Protein AF-A0A2D5WM53-F1 (afdb_monomer_lite)

Sequence (180 aa):
MQYEVSKIGKDSLNLNRRLVLTVVSLYCFAFGTALLGFSIYLFLESSGFVNQAFISWTGQGLFWSLITLFVSLFILFLPVEFFNEYFIENSSFKNLLTNIVSVIFISLFFLVIFQILLRNQNIFVNEYLVIARAVSFSGFIAIPLILFLFHNFGKNILFIKKYSYSLVLIIWIVSTQIFL

Secondary structure (DSSP, 8-state):
--TTGGGTT-------HHHHHHHHHHHHHHHHHHHHHHHHHHHHHHTTSS--SS-SSHHHHHHHHHHHHHHHHHHHHHHHHHT-------SSHHHHHHHHHHHHHHHHHHHHHHHHHT--S-HHHHHHHHHHHHHHHHHHHHHHHHHHHHHHHGGG-HHHHHHHHHHHHHHHHHHHTT--

Radius of gyration: 19.75 Å; chains: 1; bounding box: 46×29×77 Å

pLDDT: mean 81.75, std 14.16, range [41.28, 95.75]

Foldseek 3Di:
DPVVVVVVPPPPPPLPVLLLLLLVLLLLLLLLVLLLVVLVVLLCCLVVVDPDDQDPHSVVSPVVSVVSNVVSVVSNVCSVPPNPRLAQPLPDPVSLVSNLVSLQVVLVVQLVVLCVPLPDPRSVSVVSNQLSNLLSVLSNPVLNVLSVVCSVPVVPPPVCRVCVSVVSSVSSNVSSVVSD

Structure (mmCIF, N/CA/C/O backbone):
data_AF-A0A2D5WM53-F1
#
_entry.id   AF-A0A2D5WM53-F1
#
loop_
_atom_site.group_PDB
_atom_site.id
_atom_site.type_symbol
_atom_site.label_atom_id
_atom_site.label_alt_id
_atom_site.label_comp_id
_atom_site.label_asym_id
_atom_site.label_entity_id
_atom_site.label_seq_id
_atom_site.pdbx_PDB_ins_code
_atom_site.Cartn_x
_atom_site.Cartn_y
_atom_site.Cartn_z
_atom_site.occupancy
_atom_site.B_iso_or_equiv
_atom_site.auth_seq_id
_atom_site.auth_comp_id
_atom_site.auth_asym_id
_atom_site.auth_atom_id
_atom_site.pdbx_PDB_model_num
ATOM 1 N N . MET A 1 1 ? 12.103 -1.545 -51.490 1.00 48.22 1 MET A N 1
ATOM 2 C CA . MET A 1 1 ? 11.566 -0.691 -50.404 1.00 48.22 1 MET A CA 1
ATOM 3 C C . MET A 1 1 ? 10.197 -1.140 -49.860 1.00 48.22 1 MET A C 1
ATOM 5 O O . MET A 1 1 ? 9.625 -0.416 -49.064 1.00 48.22 1 MET A O 1
ATOM 9 N N . GLN A 1 2 ? 9.665 -2.325 -50.208 1.00 41.28 2 GLN A N 1
ATOM 10 C CA . GLN A 1 2 ? 8.404 -2.846 -49.629 1.00 41.28 2 GLN A CA 1
ATOM 11 C C . GLN A 1 2 ? 8.602 -3.936 -48.558 1.00 41.28 2 GLN A C 1
ATOM 13 O O . GLN A 1 2 ? 7.659 -4.274 -47.854 1.00 41.28 2 GLN A O 1
ATOM 18 N N . TYR A 1 3 ? 9.824 -4.454 -48.390 1.00 45.09 3 TYR A N 1
ATOM 19 C CA . TYR A 1 3 ? 10.115 -5.548 -47.451 1.00 45.09 3 TYR A CA 1
ATOM 20 C C . TYR A 1 3 ? 10.382 -5.104 -46.002 1.00 45.09 3 TYR A C 1
ATOM 22 O O . TYR A 1 3 ? 10.356 -5.941 -45.105 1.00 45.09 3 TYR A O 1
ATOM 30 N N . GLU A 1 4 ? 10.614 -3.813 -45.741 1.00 45.50 4 GLU A N 1
ATOM 31 C CA . GLU A 1 4 ? 10.840 -3.329 -44.367 1.00 45.50 4 GLU A CA 1
ATOM 32 C C . GLU A 1 4 ? 9.549 -2.933 -43.641 1.00 45.50 4 GLU A C 1
ATOM 34 O O . GLU A 1 4 ? 9.475 -3.024 -42.417 1.00 45.50 4 GLU A O 1
ATOM 39 N N . VAL A 1 5 ? 8.486 -2.588 -44.374 1.00 51.66 5 VAL A N 1
ATOM 40 C CA . VAL A 1 5 ? 7.214 -2.152 -43.770 1.00 51.66 5 VAL A CA 1
ATOM 41 C C . VAL A 1 5 ? 6.438 -3.335 -43.168 1.00 51.66 5 VAL A C 1
ATOM 43 O O . VAL A 1 5 ? 5.708 -3.174 -42.194 1.00 51.66 5 VAL A O 1
ATOM 46 N N . SER A 1 6 ? 6.647 -4.560 -43.665 1.00 42.69 6 SER A N 1
ATOM 47 C CA . SER A 1 6 ? 5.961 -5.763 -43.170 1.00 42.69 6 SER A CA 1
ATOM 48 C C . SER A 1 6 ? 6.529 -6.325 -41.861 1.00 42.69 6 SER A C 1
ATOM 50 O O . SER A 1 6 ? 5.918 -7.213 -41.268 1.00 42.69 6 SER A O 1
ATOM 52 N N . LYS A 1 7 ? 7.679 -5.829 -41.383 1.00 41.38 7 LYS A N 1
ATOM 53 C CA . LYS A 1 7 ? 8.283 -6.271 -40.111 1.00 41.38 7 LYS A CA 1
ATOM 54 C C . LYS A 1 7 ? 7.826 -5.453 -38.898 1.00 41.38 7 LYS A C 1
ATOM 56 O O . LYS A 1 7 ? 8.117 -5.831 -37.771 1.00 41.38 7 LYS A O 1
ATOM 61 N N . ILE A 1 8 ? 7.057 -4.387 -39.125 1.00 47.09 8 ILE A N 1
ATOM 62 C CA . ILE A 1 8 ? 6.479 -3.531 -38.076 1.00 47.09 8 ILE A CA 1
ATOM 63 C C . ILE A 1 8 ? 5.211 -4.171 -37.462 1.00 47.09 8 ILE A C 1
ATOM 65 O O . ILE A 1 8 ? 4.774 -3.790 -36.382 1.00 47.09 8 ILE A O 1
ATOM 69 N N . GLY A 1 9 ? 4.637 -5.200 -38.098 1.00 44.22 9 GLY A N 1
ATOM 70 C CA . GLY A 1 9 ? 3.348 -5.789 -37.709 1.00 44.22 9 GLY A CA 1
ATOM 71 C C . GLY A 1 9 ? 3.376 -6.944 -36.700 1.00 44.22 9 GLY A C 1
ATOM 72 O O . GLY A 1 9 ? 2.341 -7.581 -36.518 1.00 44.22 9 GLY A O 1
ATOM 73 N N . LYS A 1 10 ? 4.520 -7.280 -36.084 1.00 42.50 10 LYS A N 1
ATOM 74 C CA . LYS A 1 10 ? 4.631 -8.483 -35.228 1.00 42.50 10 LYS A CA 1
ATOM 75 C C . LYS A 1 10 ? 5.522 -8.367 -33.991 1.00 42.50 10 LYS A C 1
ATOM 77 O O . LYS A 1 10 ? 5.817 -9.389 -33.380 1.00 42.50 10 LYS A O 1
ATOM 82 N N . ASP A 1 11 ? 5.844 -7.159 -33.539 1.00 41.69 11 ASP A N 1
ATOM 83 C CA . ASP A 1 11 ? 6.144 -6.983 -32.117 1.00 41.69 11 ASP A CA 1
ATOM 84 C C . ASP A 1 11 ? 4.806 -6.961 -31.380 1.00 41.69 11 ASP A C 1
ATOM 86 O O . ASP A 1 11 ? 4.256 -5.911 -31.047 1.00 41.69 11 ASP A O 1
ATOM 90 N N . SER A 1 12 ? 4.244 -8.157 -31.180 1.00 44.09 12 SER A N 1
ATOM 91 C CA . SER A 1 12 ? 3.171 -8.373 -30.216 1.00 44.09 12 SER A CA 1
ATOM 92 C C . SER A 1 12 ? 3.529 -7.595 -28.956 1.00 44.09 12 SER A C 1
ATOM 94 O O . SER A 1 12 ? 4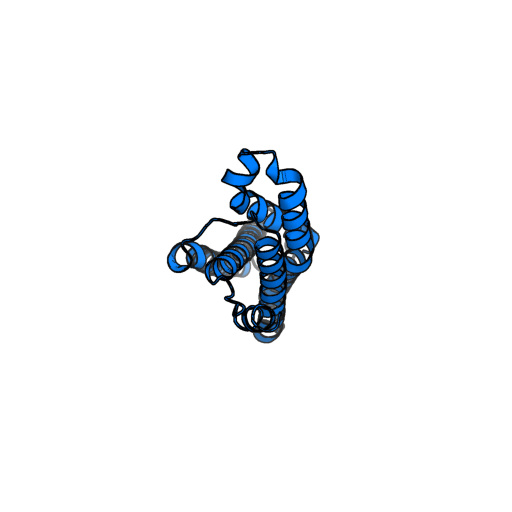.657 -7.731 -28.470 1.00 44.09 12 SER A O 1
ATOM 96 N N . LEU A 1 13 ? 2.604 -6.775 -28.453 1.00 44.44 13 LEU A N 1
ATOM 97 C CA . LEU A 1 13 ? 2.660 -6.173 -27.124 1.00 44.44 13 LEU A CA 1
ATOM 98 C C . LEU A 1 13 ? 2.770 -7.306 -26.098 1.00 44.44 13 LEU A C 1
ATOM 100 O O . LEU A 1 13 ? 1.788 -7.728 -25.497 1.00 44.44 13 LEU A O 1
ATOM 104 N N . ASN A 1 14 ? 3.971 -7.854 -25.953 1.00 48.28 14 ASN A N 1
ATOM 105 C CA . ASN A 1 14 ? 4.276 -8.893 -25.003 1.00 48.28 14 ASN A CA 1
ATOM 106 C C . ASN A 1 14 ? 4.414 -8.141 -23.687 1.00 48.28 14 ASN A C 1
ATOM 108 O O . ASN A 1 14 ? 5.494 -7.662 -23.334 1.00 48.28 14 ASN A O 1
ATOM 112 N N . LEU A 1 15 ? 3.261 -7.892 -23.058 1.00 57.97 15 LEU A N 1
ATOM 113 C CA . LEU A 1 15 ? 3.166 -7.368 -21.707 1.00 57.97 15 LEU A CA 1
ATOM 114 C C . LEU A 1 15 ? 4.132 -8.197 -20.874 1.00 57.97 15 LEU A C 1
ATOM 116 O O . LEU A 1 15 ? 3.968 -9.412 -20.749 1.00 57.97 15 LEU A O 1
ATOM 120 N N . ASN A 1 16 ? 5.193 -7.553 -20.390 1.00 69.94 16 ASN A N 1
ATOM 121 C CA . ASN A 1 16 ? 6.203 -8.255 -19.626 1.00 69.94 16 ASN A CA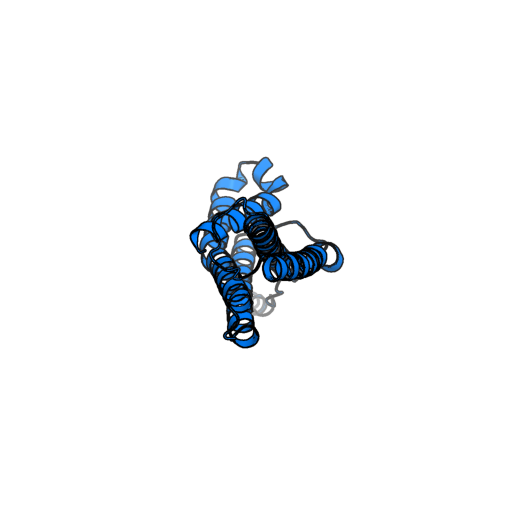 1
ATOM 122 C C . ASN A 1 16 ? 5.548 -8.667 -18.307 1.00 69.94 16 ASN A C 1
ATOM 124 O O . ASN A 1 16 ? 5.424 -7.858 -17.389 1.00 69.94 16 ASN A O 1
ATOM 128 N N . ARG A 1 17 ? 5.069 -9.915 -18.249 1.00 73.88 17 ARG A N 1
ATOM 129 C CA . ARG A 1 17 ? 4.331 -10.478 -17.113 1.00 73.88 17 ARG A CA 1
ATOM 130 C C . ARG A 1 17 ? 5.081 -10.255 -15.801 1.00 73.88 17 ARG A C 1
ATOM 132 O O . ARG A 1 17 ? 4.444 -9.988 -14.791 1.00 73.88 17 ARG A O 1
ATOM 139 N N . ARG A 1 18 ? 6.414 -10.281 -15.855 1.00 78.62 18 ARG A N 1
ATOM 140 C CA . ARG A 1 18 ? 7.312 -9.943 -14.747 1.00 78.62 18 ARG A CA 1
ATOM 141 C C . ARG A 1 18 ? 7.029 -8.562 -14.169 1.00 78.62 18 ARG A C 1
ATOM 143 O O . ARG A 1 18 ? 6.681 -8.445 -13.005 1.00 78.62 18 ARG A O 1
ATOM 150 N N . LEU A 1 19 ? 7.049 -7.533 -15.018 1.00 77.38 19 LEU A N 1
ATOM 151 C CA . LEU A 1 19 ? 6.795 -6.145 -14.618 1.00 77.38 19 LEU A CA 1
ATOM 152 C C . LEU A 1 19 ? 5.412 -5.971 -13.984 1.00 77.38 19 LEU A C 1
ATOM 154 O O . LEU A 1 19 ? 5.279 -5.305 -12.961 1.00 77.38 19 LEU A O 1
ATOM 158 N N . VAL A 1 20 ? 4.387 -6.607 -14.556 1.00 81.62 20 VAL A N 1
ATOM 159 C CA . VAL A 1 20 ? 3.027 -6.569 -14.001 1.00 81.62 20 VAL A CA 1
ATOM 160 C C . VAL A 1 20 ? 2.992 -7.215 -12.613 1.00 81.62 20 VAL A C 1
ATOM 162 O O . VAL A 1 20 ? 2.445 -6.624 -11.686 1.00 81.62 20 VAL A O 1
ATOM 165 N N . LEU A 1 21 ? 3.612 -8.386 -12.438 1.00 82.75 21 LEU A N 1
ATOM 166 C CA . LEU A 1 21 ? 3.678 -9.074 -11.144 1.00 82.75 21 LEU A CA 1
ATOM 167 C C . LEU A 1 21 ? 4.476 -8.276 -10.104 1.00 82.75 21 LEU A C 1
ATOM 169 O O . LEU A 1 21 ? 4.065 -8.213 -8.948 1.00 82.75 21 LEU A O 1
ATOM 173 N N . THR A 1 22 ? 5.556 -7.602 -10.505 1.00 84.56 22 THR A N 1
ATOM 174 C CA . THR A 1 22 ? 6.317 -6.695 -9.632 1.00 84.56 22 THR A CA 1
ATOM 175 C C . THR A 1 22 ? 5.476 -5.499 -9.176 1.00 84.56 22 THR A C 1
ATOM 177 O O . THR A 1 22 ? 5.591 -5.046 -8.041 1.00 84.56 22 THR A O 1
ATOM 180 N N . VAL A 1 23 ? 4.601 -4.973 -10.032 1.00 86.94 23 VAL A N 1
ATOM 181 C CA . VAL A 1 23 ? 3.692 -3.887 -9.646 1.00 86.94 23 VAL A CA 1
ATOM 182 C C . VAL A 1 23 ? 2.588 -4.386 -8.714 1.00 86.94 23 VAL A C 1
ATOM 184 O O . VAL A 1 23 ? 2.277 -3.720 -7.727 1.00 86.94 23 VAL A O 1
ATOM 187 N N . VAL A 1 24 ? 2.023 -5.566 -8.983 1.00 88.31 24 VAL A N 1
ATOM 188 C CA . VAL A 1 24 ? 1.044 -6.198 -8.085 1.00 88.31 24 VAL A CA 1
ATOM 189 C C . VAL A 1 24 ? 1.667 -6.460 -6.713 1.00 88.31 24 VAL A C 1
ATOM 191 O O . VAL A 1 24 ? 1.037 -6.172 -5.698 1.00 88.31 24 VAL A O 1
ATOM 194 N N . SER A 1 25 ? 2.916 -6.932 -6.660 1.00 88.69 25 SER A N 1
ATOM 195 C CA . SER A 1 25 ? 3.615 -7.166 -5.395 1.00 88.69 25 SER A CA 1
ATOM 196 C C . SER A 1 25 ? 3.804 -5.875 -4.597 1.00 88.69 25 SER A C 1
ATOM 198 O O . SER A 1 25 ? 3.484 -5.850 -3.409 1.00 88.69 25 SER A O 1
ATOM 200 N N . LEU A 1 26 ? 4.228 -4.785 -5.249 1.00 89.88 26 LEU A N 1
ATOM 201 C CA . LEU A 1 26 ? 4.338 -3.463 -4.619 1.00 89.88 26 LEU A CA 1
ATOM 202 C C . LEU A 1 26 ? 3.000 -2.982 -4.052 1.00 89.88 26 LEU A C 1
ATOM 204 O O . LEU A 1 26 ? 2.956 -2.516 -2.915 1.00 89.88 26 LEU A O 1
ATOM 208 N N . TYR A 1 27 ? 1.917 -3.129 -4.819 1.00 91.81 27 TYR A N 1
ATOM 209 C CA . TYR A 1 27 ? 0.581 -2.746 -4.372 1.00 91.81 27 TYR A CA 1
ATOM 210 C C . TYR A 1 27 ? 0.161 -3.540 -3.128 1.00 91.81 27 TYR A C 1
ATOM 212 O O . TYR A 1 27 ? -0.268 -2.958 -2.133 1.00 91.81 27 TYR A O 1
ATOM 220 N N . CYS A 1 28 ? 0.324 -4.867 -3.150 1.00 91.69 28 CYS A N 1
ATOM 221 C CA . CYS A 1 28 ? -0.003 -5.730 -2.017 1.00 91.69 28 CYS A CA 1
ATOM 222 C C . CYS A 1 28 ? 0.828 -5.392 -0.772 1.00 91.69 28 CYS A C 1
ATOM 224 O O . CYS A 1 28 ? 0.276 -5.368 0.326 1.00 91.69 28 CYS A O 1
ATOM 226 N N . PHE A 1 29 ? 2.118 -5.073 -0.922 1.00 92.31 29 PHE A N 1
ATOM 227 C CA . PHE A 1 29 ? 2.933 -4.623 0.206 1.00 92.31 29 PHE A CA 1
ATOM 228 C C . PHE A 1 29 ? 2.470 -3.277 0.761 1.00 92.31 29 PHE A C 1
ATOM 230 O O . PHE A 1 29 ? 2.318 -3.143 1.974 1.00 92.31 29 PHE A O 1
ATOM 237 N N . ALA A 1 30 ? 2.214 -2.287 -0.095 1.00 92.94 30 ALA A N 1
ATOM 238 C CA . ALA A 1 30 ? 1.741 -0.975 0.344 1.00 92.94 30 ALA A CA 1
ATOM 239 C C . ALA A 1 30 ? 0.383 -1.079 1.0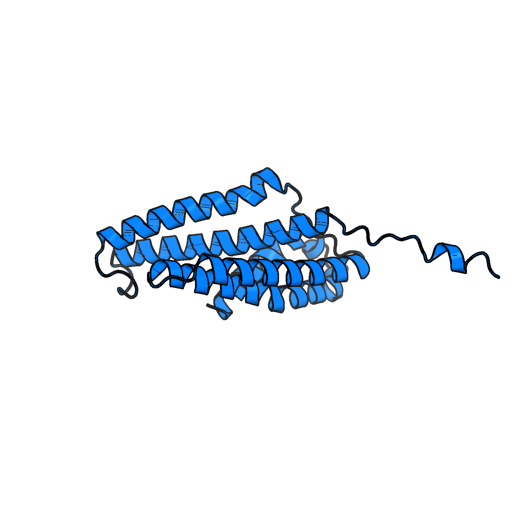59 1.00 92.94 30 ALA A C 1
ATOM 241 O O . ALA A 1 30 ? 0.194 -0.520 2.137 1.00 92.94 30 ALA A O 1
ATOM 242 N N . PHE A 1 31 ? -0.545 -1.863 0.509 1.00 94.19 31 PHE A N 1
ATOM 243 C CA . PHE A 1 31 ? -1.851 -2.092 1.121 1.00 94.19 31 PHE A CA 1
ATOM 244 C C . PHE A 1 31 ? -1.748 -2.876 2.437 1.00 94.19 31 PHE A C 1
ATOM 246 O O . PHE A 1 31 ? -2.322 -2.478 3.450 1.00 94.19 31 PHE A O 1
ATOM 253 N N . GLY A 1 32 ? -0.977 -3.966 2.447 1.00 93.31 32 GLY A N 1
ATOM 254 C CA . GLY A 1 32 ? -0.786 -4.811 3.623 1.00 93.31 32 GLY A CA 1
ATOM 255 C C . GLY A 1 32 ? -0.122 -4.067 4.780 1.00 93.31 32 GLY A C 1
ATOM 256 O O . GLY A 1 32 ? -0.569 -4.194 5.918 1.00 93.31 32 GLY A O 1
ATOM 257 N N . THR A 1 33 ? 0.889 -3.238 4.499 1.00 93.88 33 THR A N 1
ATOM 258 C CA . THR A 1 33 ? 1.561 -2.406 5.513 1.00 93.88 33 THR A CA 1
ATOM 259 C C . THR A 1 33 ? 0.655 -1.301 6.053 1.00 93.88 33 THR A C 1
ATOM 261 O O . THR A 1 33 ? 0.660 -1.061 7.259 1.00 93.88 33 THR A O 1
ATOM 264 N N . ALA A 1 34 ? -0.175 -0.673 5.213 1.00 94.44 34 ALA A N 1
ATOM 265 C CA . ALA A 1 34 ? -1.151 0.316 5.669 1.00 94.44 34 ALA A CA 1
ATOM 266 C C . ALA A 1 34 ? -2.208 -0.303 6.605 1.00 94.44 34 ALA A C 1
ATOM 268 O O . ALA A 1 34 ? -2.506 0.258 7.660 1.00 94.44 34 ALA A O 1
ATOM 269 N N . LEU A 1 35 ? -2.713 -1.499 6.277 1.00 94.38 35 LEU A N 1
ATOM 270 C CA . LEU A 1 35 ? -3.616 -2.246 7.160 1.00 94.38 35 LEU A CA 1
ATOM 271 C C . LEU A 1 35 ? -2.941 -2.661 8.473 1.00 94.38 35 LEU A C 1
ATOM 273 O O . LEU A 1 35 ? -3.569 -2.603 9.529 1.00 94.38 35 LEU A O 1
ATOM 277 N N . LEU A 1 36 ? -1.662 -3.045 8.426 1.00 95.19 36 LEU A N 1
ATOM 278 C CA . LEU A 1 36 ? -0.881 -3.347 9.628 1.00 95.19 36 LEU A CA 1
ATOM 279 C C . LEU A 1 36 ? -0.784 -2.123 10.545 1.00 95.19 36 LEU A C 1
ATOM 281 O O . LEU A 1 36 ? -1.004 -2.231 11.749 1.00 95.19 36 LEU A O 1
ATOM 285 N N . GLY A 1 37 ? -0.505 -0.950 9.969 1.00 93.06 37 GLY A N 1
ATOM 286 C CA . GLY A 1 37 ? -0.486 0.318 10.698 1.00 93.06 37 GLY A CA 1
ATOM 287 C C . GLY A 1 37 ? -1.825 0.615 11.376 1.00 93.06 37 GLY A C 1
ATOM 288 O O . GLY A 1 37 ? -1.852 0.965 12.555 1.00 93.06 37 GLY A O 1
ATOM 289 N N . PHE A 1 38 ? -2.938 0.385 10.676 1.00 93.12 38 PHE A N 1
ATOM 290 C CA . PHE A 1 38 ? -4.277 0.547 11.246 1.00 93.12 38 PHE A CA 1
ATOM 291 C C . PHE A 1 38 ? -4.571 -0.454 12.376 1.00 93.12 38 PHE A C 1
ATOM 293 O O . PHE A 1 38 ? -5.149 -0.088 13.396 1.00 93.12 38 PHE A O 1
ATOM 300 N N . SER A 1 39 ? -4.117 -1.704 12.254 1.00 93.88 39 SER A N 1
ATOM 301 C CA . SER A 1 39 ? -4.225 -2.696 13.333 1.00 93.88 39 SER A CA 1
ATOM 302 C C . SER A 1 39 ? -3.507 -2.245 14.613 1.00 93.88 39 SER A C 1
ATOM 304 O O . SER A 1 39 ? -4.084 -2.335 15.702 1.00 93.88 39 SER A O 1
ATOM 306 N N . ILE A 1 40 ? -2.281 -1.722 14.485 1.00 93.31 40 ILE A N 1
ATOM 307 C CA . ILE A 1 40 ? -1.513 -1.176 15.614 1.00 93.31 40 ILE A CA 1
ATOM 308 C C . ILE A 1 40 ? -2.233 0.035 16.211 1.00 93.31 40 ILE A C 1
ATOM 310 O O . ILE A 1 40 ? -2.324 0.152 17.431 1.00 93.31 40 ILE A O 1
ATOM 314 N N . TYR A 1 41 ? -2.780 0.912 15.371 1.00 92.50 41 TYR A N 1
ATOM 315 C CA . TYR A 1 41 ? -3.551 2.062 15.831 1.00 92.50 41 TYR A CA 1
ATOM 316 C C . TYR A 1 41 ? -4.756 1.636 16.691 1.00 92.50 41 TYR A C 1
ATOM 318 O O . TYR A 1 41 ? -4.895 2.111 17.817 1.00 92.50 41 TYR A O 1
ATOM 326 N N . LEU A 1 42 ? -5.552 0.661 16.234 1.00 90.81 42 LEU A N 1
ATOM 327 C CA . LEU A 1 42 ? -6.678 0.119 17.009 1.00 90.81 42 LEU A CA 1
ATOM 328 C C . LEU A 1 42 ? -6.231 -0.535 18.326 1.00 90.81 42 LEU A C 1
ATOM 330 O O . LEU A 1 42 ? -6.929 -0.452 19.337 1.00 90.81 42 LEU A O 1
ATOM 334 N N . PHE A 1 43 ? -5.061 -1.178 18.334 1.00 91.75 43 PHE A N 1
ATOM 335 C CA . PHE A 1 43 ? -4.491 -1.752 19.552 1.00 91.75 43 PHE A CA 1
ATOM 336 C C . PHE A 1 43 ? -4.126 -0.670 20.580 1.00 91.75 43 PHE A C 1
ATOM 338 O O . PHE A 1 43 ? -4.413 -0.815 21.772 1.00 91.75 43 PHE A O 1
ATOM 345 N N . LEU A 1 44 ? -3.516 0.428 20.124 1.00 90.94 44 LEU A N 1
ATOM 346 C CA . LEU A 1 44 ? -3.150 1.568 20.969 1.00 90.94 44 LEU A CA 1
ATOM 347 C C . LEU A 1 44 ? -4.380 2.297 21.516 1.00 90.94 44 LEU A C 1
ATOM 349 O O . LEU A 1 44 ? -4.418 2.624 22.704 1.00 90.94 44 LEU A O 1
ATOM 353 N N . GLU A 1 45 ? -5.393 2.501 20.676 1.00 89.31 45 GLU A N 1
ATOM 354 C CA . GLU A 1 45 ? -6.678 3.086 21.067 1.00 89.31 45 GLU A CA 1
ATOM 355 C C . GLU A 1 45 ? -7.380 2.203 22.113 1.00 89.31 45 GLU A C 1
ATOM 357 O O . GLU A 1 45 ? -7.835 2.688 23.148 1.00 89.31 45 GLU A O 1
ATOM 362 N N . SER A 1 46 ? -7.368 0.879 21.926 1.00 88.62 46 SER A N 1
ATOM 363 C CA . SER A 1 46 ? -7.947 -0.048 22.899 1.00 88.62 46 SER A CA 1
ATOM 364 C C . SER A 1 46 ? -7.174 -0.136 24.220 1.00 88.62 46 SER A C 1
ATOM 366 O O . SER A 1 46 ? -7.761 -0.492 25.243 1.00 88.62 46 SER A O 1
ATOM 368 N N . SER A 1 47 ? -5.870 0.133 24.199 1.00 88.94 47 SER A N 1
ATOM 369 C CA . SER A 1 47 ? -5.016 0.136 25.394 1.00 88.94 47 SER A CA 1
ATOM 370 C C . SER A 1 47 ? -5.113 1.450 26.180 1.00 88.94 47 SER A C 1
ATOM 372 O O . SER A 1 47 ? -4.563 1.553 27.273 1.00 88.94 47 SER A O 1
ATOM 374 N N . GLY A 1 48 ? -5.807 2.456 25.634 1.00 85.56 48 GLY A N 1
ATOM 375 C CA . GLY A 1 48 ? -5.974 3.772 26.249 1.00 85.56 48 GLY A CA 1
ATOM 376 C C . GLY A 1 48 ? -4.780 4.712 26.067 1.00 85.56 48 GLY A C 1
ATOM 377 O O . GLY A 1 48 ? -4.710 5.730 26.749 1.00 85.56 48 GLY A O 1
ATOM 378 N N . PHE A 1 49 ? -3.846 4.401 25.158 1.00 85.94 49 PHE A N 1
ATOM 379 C CA . PHE A 1 49 ? -2.729 5.300 24.832 1.00 85.94 49 PHE A CA 1
ATOM 380 C C . PHE A 1 49 ? -3.143 6.438 23.888 1.00 85.94 49 PHE A C 1
ATOM 382 O O . PHE A 1 49 ? -2.470 7.465 23.836 1.00 85.94 49 PHE A O 1
ATOM 389 N N . VAL A 1 50 ? -4.230 6.255 23.133 1.00 86.19 50 VAL A N 1
ATOM 390 C CA . VAL A 1 50 ? -4.767 7.214 22.155 1.00 86.19 50 VAL A CA 1
ATOM 391 C C . VAL A 1 50 ? -6.252 7.451 22.444 1.00 86.19 50 VAL A C 1
ATOM 393 O O . VAL A 1 50 ? -6.932 6.570 22.969 1.00 86.19 50 VAL A O 1
ATOM 396 N N . ASN A 1 51 ? -6.755 8.643 22.110 1.00 81.00 51 ASN A N 1
ATOM 397 C CA . ASN A 1 51 ? -8.172 8.979 22.252 1.00 81.00 51 ASN A CA 1
ATOM 398 C C . ASN A 1 51 ? -9.056 8.069 21.393 1.00 81.00 51 ASN A C 1
ATOM 400 O O . ASN A 1 51 ? -8.733 7.790 20.240 1.00 81.00 51 ASN A O 1
ATOM 404 N N . GLN A 1 52 ? -10.198 7.673 21.954 1.00 74.81 52 GLN A N 1
ATOM 405 C CA . GLN A 1 52 ? -11.182 6.828 21.284 1.00 74.81 52 GLN A CA 1
ATOM 406 C C . GLN A 1 52 ? -11.892 7.616 20.177 1.00 74.81 52 GLN A C 1
ATOM 408 O O . GLN A 1 52 ? -12.626 8.563 20.458 1.00 74.81 52 GLN A O 1
ATOM 413 N N . ALA A 1 53 ? -11.654 7.232 18.926 1.00 77.88 53 ALA A N 1
ATOM 414 C CA . ALA A 1 53 ? -12.265 7.813 17.733 1.00 77.88 53 ALA A CA 1
ATOM 415 C C . ALA A 1 53 ? -13.154 6.800 16.995 1.00 77.88 53 ALA A C 1
ATOM 417 O O . ALA A 1 53 ? -14.191 7.178 16.452 1.00 77.88 53 ALA A O 1
ATOM 418 N N . PHE A 1 54 ? -12.784 5.516 17.007 1.00 74.88 54 PHE A N 1
ATOM 419 C CA . PHE A 1 54 ? -13.490 4.446 16.294 1.00 74.88 54 PHE A CA 1
ATOM 420 C C . PHE A 1 54 ? -14.094 3.406 17.237 1.00 74.88 54 PHE A C 1
ATOM 422 O O . PHE A 1 54 ? -15.057 2.723 16.881 1.00 74.88 54 PHE A O 1
ATOM 429 N N . ILE A 1 55 ? -13.527 3.258 18.434 1.00 79.12 55 ILE A N 1
ATOM 430 C CA . ILE A 1 55 ? -13.894 2.209 19.379 1.00 79.12 55 ILE A CA 1
ATOM 431 C C . ILE A 1 55 ? -14.911 2.736 20.398 1.00 79.12 55 ILE A C 1
ATOM 433 O O . ILE A 1 55 ? -14.635 3.683 21.125 1.00 79.12 55 ILE A O 1
ATOM 437 N N . SER A 1 56 ? -16.060 2.062 20.526 1.00 79.50 56 SER A N 1
ATOM 438 C CA . SER A 1 56 ? -17.016 2.311 21.621 1.00 79.50 56 SER A CA 1
ATOM 439 C C . SER A 1 56 ? -16.726 1.506 22.892 1.00 79.50 56 SER A C 1
ATOM 441 O O . SER A 1 56 ? -17.139 1.892 23.982 1.00 79.50 56 SER A O 1
ATOM 443 N N . TRP A 1 57 ? -16.025 0.374 22.772 1.00 83.56 57 TRP A N 1
ATOM 444 C CA . TRP A 1 57 ? -15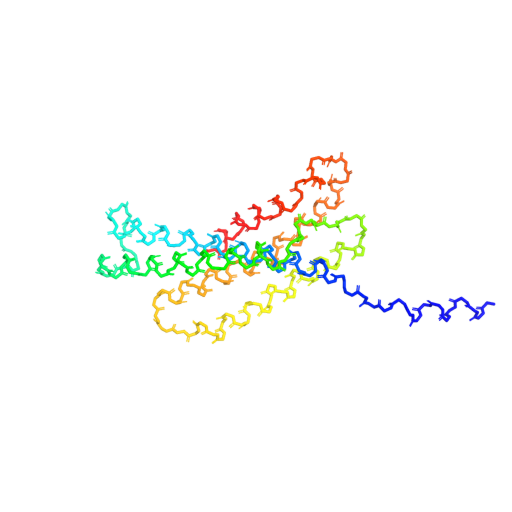.637 -0.472 23.902 1.00 83.56 57 TRP A CA 1
ATOM 445 C C . TRP A 1 57 ? -14.300 -1.171 23.647 1.00 83.56 57 TRP A C 1
ATOM 447 O O . TRP A 1 57 ? -14.068 -1.701 22.563 1.00 83.56 57 TRP A O 1
ATOM 457 N N . THR A 1 58 ? -13.436 -1.244 24.658 1.00 86.75 58 THR A N 1
ATOM 458 C CA . THR A 1 58 ? -12.077 -1.807 24.548 1.00 86.75 58 THR A CA 1
ATOM 459 C C . THR A 1 58 ? -12.050 -3.224 23.961 1.00 86.75 58 THR A C 1
ATOM 461 O O . THR A 1 58 ? -11.245 -3.516 23.082 1.00 86.75 58 THR A O 1
ATOM 464 N N . GLY A 1 59 ? -12.985 -4.099 24.345 1.00 86.50 59 GLY A N 1
ATOM 465 C CA . GLY A 1 59 ? -13.057 -5.460 23.796 1.00 86.50 59 GLY A CA 1
ATOM 466 C C . GLY A 1 59 ? -13.284 -5.500 22.278 1.00 86.50 59 GLY A C 1
ATOM 467 O O . GLY A 1 59 ? -12.676 -6.308 21.577 1.00 86.50 59 GLY A O 1
ATOM 468 N N . GLN A 1 60 ? -14.101 -4.585 21.753 1.00 88.12 60 GLN A N 1
ATOM 469 C CA . GLN A 1 60 ? -14.333 -4.441 20.315 1.00 88.12 60 GLN A CA 1
ATOM 470 C C . GLN A 1 60 ? -13.052 -4.002 19.596 1.00 88.12 60 GLN A C 1
ATOM 472 O O . GLN A 1 60 ? -12.717 -4.557 18.551 1.00 88.12 60 GLN A O 1
ATOM 477 N N . GLY A 1 61 ? -12.317 -3.052 20.177 1.00 87.19 61 GLY A N 1
ATOM 478 C CA . GLY A 1 61 ? -11.037 -2.577 19.656 1.00 87.19 61 GLY A CA 1
ATOM 479 C C . GLY A 1 61 ? -9.987 -3.673 19.519 1.00 87.19 61 GLY A C 1
ATOM 480 O O . GLY A 1 61 ? -9.431 -3.862 18.437 1.00 87.19 61 GLY A O 1
ATOM 481 N N . LEU A 1 62 ? -9.760 -4.446 20.588 1.00 90.06 62 LEU A N 1
ATOM 482 C CA . LEU A 1 62 ? -8.821 -5.576 20.563 1.00 90.06 62 LEU A CA 1
ATOM 483 C C . LEU A 1 62 ? -9.214 -6.633 19.532 1.00 90.06 62 LEU A C 1
ATOM 485 O O . LEU A 1 62 ? -8.358 -7.135 18.803 1.00 90.06 62 LEU A O 1
ATOM 489 N N . PHE A 1 63 ? -10.504 -6.960 19.452 1.00 93.25 63 PHE A N 1
ATOM 490 C CA . PHE A 1 63 ? -10.995 -7.962 18.513 1.00 93.25 63 PHE A CA 1
ATOM 491 C C . PHE A 1 63 ? -10.745 -7.548 17.057 1.00 93.25 63 PHE A C 1
ATOM 493 O O . PHE A 1 63 ? -10.166 -8.312 16.282 1.00 93.25 63 PHE A O 1
ATOM 500 N N . TRP A 1 64 ? -11.106 -6.315 16.693 1.00 91.06 64 TRP A N 1
ATOM 501 C CA . TRP A 1 64 ? -10.879 -5.799 15.342 1.00 91.06 64 TRP A CA 1
ATOM 502 C C . TRP A 1 64 ? -9.400 -5.572 15.035 1.00 91.06 64 TRP A C 1
ATOM 504 O O . TRP A 1 64 ? -8.975 -5.816 13.904 1.00 91.06 64 TRP A O 1
ATOM 514 N N . SER A 1 65 ? -8.594 -5.185 16.026 1.00 93.44 65 SER A N 1
ATOM 515 C CA . SER A 1 65 ? -7.141 -5.090 15.874 1.00 93.44 65 SER A CA 1
ATOM 516 C C . SER A 1 65 ? -6.531 -6.440 15.484 1.00 93.44 65 SER A C 1
ATOM 518 O O . SER A 1 65 ? -5.812 -6.505 14.484 1.00 93.44 65 SER A O 1
ATOM 520 N N . LEU A 1 66 ? -6.882 -7.524 16.188 1.00 94.31 66 LEU A N 1
ATOM 521 C CA . LEU A 1 66 ? -6.395 -8.879 15.901 1.00 94.31 66 LEU A CA 1
ATOM 522 C C . LEU A 1 66 ? -6.846 -9.389 14.529 1.00 94.31 66 LEU A C 1
ATOM 524 O O . LEU A 1 66 ? -6.031 -9.930 13.782 1.00 94.31 66 LEU A O 1
ATOM 528 N N . ILE A 1 67 ? -8.116 -9.185 14.161 1.00 93.88 67 ILE A N 1
ATOM 529 C CA . ILE A 1 67 ? -8.610 -9.553 12.824 1.00 93.88 67 ILE A CA 1
ATOM 530 C C . ILE A 1 67 ? -7.808 -8.822 11.748 1.00 93.88 67 ILE A C 1
ATOM 532 O O . ILE A 1 67 ? -7.300 -9.447 10.816 1.00 93.88 67 ILE A O 1
ATOM 536 N N . THR A 1 68 ? -7.656 -7.504 11.896 1.00 93.81 68 THR A N 1
ATOM 537 C CA . THR A 1 68 ? -6.915 -6.678 10.936 1.00 93.81 68 THR A CA 1
ATOM 538 C C . THR A 1 68 ? -5.452 -7.113 10.847 1.00 93.81 68 THR A C 1
ATOM 540 O O . THR A 1 68 ? -4.899 -7.155 9.751 1.00 93.81 68 THR A O 1
ATOM 543 N N . LEU A 1 69 ? -4.839 -7.492 11.974 1.00 95.75 69 LEU A N 1
ATOM 544 C CA . LEU A 1 69 ? -3.463 -7.982 12.037 1.00 95.75 69 LEU A CA 1
ATOM 545 C C . LEU A 1 69 ? -3.285 -9.242 11.191 1.00 95.75 69 LEU A C 1
ATOM 547 O O . LEU A 1 69 ? -2.412 -9.285 10.327 1.00 95.75 69 LEU A O 1
ATOM 551 N N . PHE A 1 70 ? -4.125 -10.258 11.397 1.00 95.38 70 PHE A N 1
ATOM 552 C CA . PHE A 1 70 ? -4.004 -11.516 10.658 1.00 95.38 70 PHE A CA 1
ATOM 553 C C . PHE A 1 70 ? -4.319 -11.350 9.170 1.00 95.38 70 PHE A C 1
ATOM 555 O O . PHE A 1 70 ? -3.614 -11.911 8.332 1.00 95.38 70 PHE A O 1
ATOM 562 N N . VAL A 1 71 ? -5.322 -10.536 8.828 1.00 93.75 71 VAL A N 1
ATOM 563 C CA . VAL A 1 71 ? -5.632 -10.198 7.430 1.00 93.75 71 VAL A CA 1
ATOM 564 C C . VAL A 1 71 ? -4.457 -9.470 6.774 1.00 93.75 71 VAL A C 1
ATOM 566 O O . VAL A 1 71 ? -4.069 -9.808 5.657 1.00 93.75 71 VAL A O 1
ATOM 569 N N . SER A 1 72 ? -3.853 -8.505 7.469 1.00 94.88 72 SER A N 1
ATOM 570 C CA . SER A 1 72 ? -2.681 -7.783 6.975 1.00 94.88 72 SER A CA 1
ATOM 571 C C . SER A 1 72 ? -1.493 -8.721 6.745 1.00 94.88 72 SER A C 1
ATOM 573 O O . SER A 1 72 ? -0.904 -8.696 5.664 1.00 94.88 72 SER A O 1
ATOM 575 N N . LEU A 1 73 ? -1.175 -9.593 7.710 1.00 93.25 73 LEU A N 1
ATOM 576 C CA . LEU A 1 73 ? -0.086 -10.562 7.571 1.00 93.25 73 LEU A CA 1
ATOM 577 C C . LEU A 1 73 ? -0.311 -11.498 6.381 1.00 93.25 73 LEU A C 1
ATOM 579 O O . LEU A 1 73 ? 0.619 -11.749 5.618 1.00 93.25 73 LEU A O 1
ATOM 583 N N . PHE A 1 74 ? -1.546 -11.961 6.179 1.00 93.44 74 PHE A N 1
ATOM 584 C CA . PHE A 1 74 ? -1.898 -12.785 5.027 1.00 93.44 74 PHE A CA 1
ATOM 585 C C . PHE A 1 74 ? -1.667 -12.049 3.698 1.00 93.44 74 PHE A C 1
ATOM 587 O O . PHE A 1 74 ? -1.060 -12.598 2.779 1.00 93.44 74 PHE A O 1
ATOM 594 N N . ILE A 1 75 ? -2.088 -10.785 3.602 1.00 91.75 75 ILE A N 1
ATOM 595 C CA . ILE A 1 75 ? -1.873 -9.962 2.403 1.00 91.75 75 ILE A CA 1
ATOM 596 C C . ILE A 1 75 ? -0.380 -9.722 2.153 1.00 91.75 75 ILE A C 1
ATOM 598 O O . ILE A 1 75 ? 0.060 -9.785 1.007 1.00 91.75 75 ILE A O 1
ATOM 602 N N . LEU A 1 76 ? 0.408 -9.471 3.202 1.00 91.31 76 LEU A N 1
ATOM 603 C CA . LEU A 1 76 ? 1.859 -9.282 3.099 1.00 91.31 76 LEU A CA 1
ATOM 604 C C . LEU A 1 76 ? 2.589 -10.558 2.671 1.00 91.31 76 LEU A C 1
ATOM 606 O O . LEU A 1 76 ? 3.627 -10.478 2.018 1.00 91.31 76 LEU A O 1
ATOM 610 N N . PHE A 1 77 ? 2.044 -11.725 3.008 1.00 90.50 77 PHE A N 1
ATOM 611 C CA . PHE A 1 77 ? 2.607 -13.010 2.617 1.00 90.50 77 PHE A CA 1
ATOM 612 C C . PHE A 1 77 ? 2.393 -13.326 1.127 1.00 90.50 77 PHE A C 1
ATOM 614 O O . PHE A 1 77 ? 3.246 -13.968 0.516 1.00 90.50 77 PHE A O 1
ATOM 621 N N . LEU A 1 78 ? 1.307 -12.835 0.510 1.00 86.31 78 LEU A N 1
ATOM 622 C CA . LEU A 1 78 ? 0.990 -13.100 -0.903 1.00 86.31 78 LEU A CA 1
ATOM 623 C C . LEU A 1 78 ? 2.153 -12.742 -1.853 1.00 86.31 78 LEU A C 1
ATOM 625 O O . LEU A 1 78 ? 2.562 -13.597 -2.642 1.00 86.31 78 LEU A O 1
ATOM 629 N N . PRO A 1 79 ? 2.745 -11.535 -1.789 1.00 81.94 79 PRO A N 1
ATOM 630 C CA . PRO A 1 79 ? 3.925 -11.230 -2.583 1.00 81.94 79 PRO A CA 1
ATOM 631 C C . PRO A 1 79 ? 5.135 -12.101 -2.317 1.00 81.94 79 PRO A C 1
ATOM 633 O O . PRO A 1 79 ? 5.866 -12.410 -3.262 1.00 81.94 79 PRO A O 1
ATOM 636 N N . VAL A 1 80 ? 5.329 -12.465 -1.048 1.00 80.19 80 VAL A N 1
ATOM 637 C CA . VAL A 1 80 ? 6.507 -13.201 -0.604 1.00 80.19 80 VAL A CA 1
ATOM 638 C C . VAL A 1 80 ? 6.555 -14.584 -1.228 1.00 80.19 80 VAL A C 1
ATOM 640 O O . VAL A 1 80 ? 7.591 -14.980 -1.757 1.00 80.19 80 VAL A O 1
ATOM 643 N N . GLU A 1 81 ? 5.413 -15.261 -1.235 1.00 78.62 81 GLU A N 1
ATOM 644 C CA . GLU A 1 81 ? 5.304 -16.636 -1.703 1.00 78.62 81 GLU A CA 1
ATOM 645 C C . GLU A 1 81 ? 5.088 -16.733 -3.222 1.00 78.62 81 GLU A C 1
ATOM 647 O O . GLU A 1 81 ? 5.694 -17.568 -3.890 1.00 78.62 81 GLU A O 1
ATOM 652 N N . PHE A 1 82 ? 4.238 -15.876 -3.803 1.00 73.62 82 PHE A N 1
ATOM 653 C CA . PHE A 1 82 ? 3.741 -16.098 -5.168 1.00 73.62 82 PHE A CA 1
ATOM 654 C C . PHE A 1 82 ? 4.440 -15.279 -6.256 1.00 73.62 82 PHE A C 1
ATOM 656 O O . PHE A 1 82 ? 4.423 -15.695 -7.417 1.00 73.62 82 PHE A O 1
ATOM 663 N N . PHE A 1 83 ? 5.019 -14.114 -5.938 1.00 67.88 83 PHE A N 1
ATOM 664 C CA . PHE A 1 83 ? 5.490 -13.184 -6.974 1.00 67.88 83 PHE A CA 1
ATOM 665 C C . PHE A 1 83 ? 7.003 -13.201 -7.209 1.00 67.88 83 PHE A C 1
ATOM 667 O O . PHE A 1 83 ? 7.395 -12.881 -8.324 1.00 67.88 83 PHE A O 1
ATOM 674 N N . ASN A 1 84 ? 7.820 -13.608 -6.226 1.00 59.88 84 ASN A N 1
ATOM 675 C CA . ASN A 1 84 ? 9.264 -13.947 -6.272 1.00 59.88 84 ASN A CA 1
ATOM 676 C C . ASN A 1 84 ? 10.216 -13.083 -7.153 1.00 59.88 84 ASN A C 1
ATOM 678 O O . ASN A 1 84 ? 11.360 -13.459 -7.401 1.00 59.88 84 ASN A O 1
ATOM 682 N N . GLU A 1 85 ? 9.781 -11.911 -7.622 1.00 61.75 85 GLU A N 1
ATOM 683 C CA . GLU A 1 85 ? 10.524 -11.001 -8.496 1.00 61.75 85 GLU A CA 1
ATOM 684 C C . GLU A 1 85 ? 10.469 -9.572 -7.923 1.00 61.75 85 GLU A C 1
ATOM 686 O O . GLU A 1 85 ? 9.562 -8.782 -8.201 1.00 61.75 85 GLU A O 1
ATOM 691 N N . TYR A 1 86 ? 11.471 -9.231 -7.106 1.00 59.66 86 TYR A N 1
ATOM 692 C CA . TYR A 1 86 ? 11.604 -7.934 -6.419 1.00 59.66 86 TYR A CA 1
ATOM 693 C C . TYR A 1 86 ? 12.512 -6.954 -7.171 1.00 59.66 86 TYR A C 1
ATOM 695 O O . TYR A 1 86 ? 13.361 -6.286 -6.574 1.00 59.66 86 TYR A O 1
ATOM 703 N N . PHE A 1 87 ? 12.394 -6.887 -8.498 1.00 59.28 87 PHE A N 1
ATOM 704 C CA . PHE A 1 87 ? 13.266 -6.040 -9.306 1.00 59.28 87 PHE A CA 1
ATOM 705 C C . PHE A 1 87 ? 12.487 -5.245 -10.351 1.00 59.28 87 PHE A C 1
ATOM 707 O O . PHE A 1 87 ? 11.753 -5.804 -11.157 1.00 59.28 87 PHE A O 1
ATOM 714 N N . ILE A 1 88 ? 12.669 -3.921 -10.345 1.00 60.62 88 ILE A N 1
ATOM 715 C CA . ILE A 1 88 ? 12.063 -3.022 -11.332 1.00 60.62 88 ILE A CA 1
ATOM 716 C C . ILE A 1 88 ? 13.097 -2.721 -12.419 1.00 60.62 88 ILE A C 1
ATOM 718 O O . ILE A 1 88 ? 14.028 -1.938 -12.219 1.00 60.62 88 ILE A O 1
ATOM 722 N N . GLU A 1 89 ? 12.917 -3.300 -13.605 1.00 59.84 89 GLU A N 1
ATOM 723 C CA . GLU A 1 89 ? 13.755 -2.996 -14.768 1.00 59.84 89 GLU A CA 1
ATOM 724 C C . GLU A 1 89 ? 13.311 -1.701 -15.466 1.00 59.84 89 GLU A C 1
ATOM 726 O O . GLU A 1 89 ? 12.561 -1.728 -16.436 1.00 59.84 89 GLU A O 1
ATOM 731 N N . ASN A 1 90 ? 13.822 -0.548 -15.028 1.00 58.66 90 ASN A N 1
ATOM 732 C CA . ASN A 1 90 ? 13.585 0.757 -15.676 1.00 58.66 90 ASN A CA 1
ATOM 733 C C . ASN A 1 90 ? 14.694 1.166 -16.670 1.00 58.66 90 ASN A C 1
ATOM 735 O O . ASN A 1 90 ? 15.015 2.349 -16.807 1.00 58.66 90 ASN A O 1
ATOM 739 N N . SER A 1 91 ? 15.319 0.201 -17.352 1.00 63.72 91 SER A N 1
ATOM 740 C CA . SER A 1 91 ? 16.469 0.443 -18.242 1.00 63.72 91 SER A CA 1
ATOM 741 C C . SER A 1 91 ? 16.086 1.118 -19.567 1.00 63.72 91 SER A C 1
ATOM 743 O O . SER A 1 91 ? 16.807 1.996 -20.039 1.00 63.72 91 SER A O 1
ATOM 745 N N . SER A 1 92 ? 14.935 0.758 -20.140 1.00 73.81 92 SER A N 1
ATOM 746 C CA . SER A 1 92 ? 14.408 1.305 -21.397 1.00 73.81 92 SER A CA 1
ATOM 747 C C . SER A 1 92 ? 13.167 2.168 -21.164 1.00 73.81 92 SER A C 1
ATOM 749 O O . SER A 1 92 ? 12.368 1.885 -20.271 1.00 73.81 92 SER A O 1
ATOM 751 N N . PHE A 1 93 ? 12.961 3.182 -22.013 1.00 76.31 93 PHE A N 1
ATOM 752 C CA . PHE A 1 93 ? 11.740 3.998 -22.013 1.00 76.31 93 PHE A CA 1
ATOM 753 C C . PHE A 1 93 ? 10.476 3.140 -22.187 1.00 76.31 93 PHE A C 1
ATOM 755 O O . PHE A 1 93 ? 9.464 3.386 -21.535 1.00 76.31 93 PHE A O 1
ATOM 762 N N . LYS A 1 94 ? 10.556 2.065 -22.987 1.00 79.31 94 LYS A N 1
ATOM 763 C CA . LYS A 1 94 ? 9.458 1.099 -23.158 1.00 79.31 94 LYS A CA 1
ATOM 764 C C . LYS A 1 94 ? 9.082 0.421 -21.835 1.00 79.31 94 LYS A C 1
ATOM 766 O O . LYS A 1 94 ? 7.895 0.278 -21.541 1.00 79.31 94 LYS A O 1
ATOM 771 N N . ASN A 1 95 ? 10.071 0.035 -21.026 1.00 77.62 95 ASN A N 1
ATOM 772 C CA . ASN A 1 95 ? 9.825 -0.611 -19.734 1.00 77.62 95 ASN A CA 1
ATOM 773 C C . ASN A 1 95 ? 9.259 0.379 -18.716 1.00 77.62 95 ASN A C 1
ATOM 775 O O . ASN A 1 95 ? 8.326 0.033 -18.001 1.00 77.62 95 ASN A O 1
ATOM 779 N N . LEU A 1 96 ? 9.757 1.621 -18.704 1.00 81.94 96 LEU A N 1
ATOM 780 C CA . LEU A 1 96 ? 9.189 2.686 -17.878 1.00 81.94 96 LEU A CA 1
ATOM 781 C C . LEU A 1 96 ? 7.714 2.923 -18.213 1.00 81.94 96 LEU A C 1
ATOM 783 O O . LEU A 1 96 ? 6.878 2.917 -17.313 1.00 81.94 96 LEU A O 1
ATOM 787 N N . LEU A 1 97 ? 7.386 3.087 -19.496 1.00 83.00 97 LEU A N 1
ATOM 788 C CA . LEU A 1 97 ? 6.007 3.303 -19.925 1.00 83.00 97 LEU A CA 1
ATOM 789 C C . LEU A 1 97 ? 5.120 2.117 -19.525 1.00 83.00 97 LEU A C 1
ATOM 791 O O . LEU A 1 97 ? 4.032 2.315 -18.994 1.00 83.00 97 LEU A O 1
ATOM 795 N N . THR A 1 98 ? 5.614 0.890 -19.709 1.00 83.00 98 THR A N 1
ATOM 796 C CA . THR A 1 98 ? 4.900 -0.331 -19.305 1.00 83.00 98 THR A CA 1
ATOM 797 C C . THR A 1 98 ? 4.665 -0.369 -17.795 1.00 83.00 98 THR A C 1
ATOM 799 O O . THR A 1 98 ? 3.554 -0.678 -17.372 1.00 83.00 98 THR A O 1
ATOM 802 N N . ASN A 1 99 ? 5.660 -0.004 -16.981 1.00 84.88 99 ASN A N 1
ATOM 803 C CA . ASN A 1 99 ? 5.534 0.059 -15.524 1.00 84.88 99 ASN A CA 1
ATOM 804 C C . ASN A 1 99 ? 4.511 1.109 -15.093 1.00 84.88 99 ASN A C 1
ATOM 806 O O . ASN A 1 99 ? 3.624 0.797 -14.307 1.00 84.88 99 ASN A O 1
ATOM 810 N N . ILE A 1 100 ? 4.580 2.320 -15.648 1.00 87.12 100 ILE A N 1
ATOM 811 C CA . ILE A 1 100 ? 3.641 3.403 -15.332 1.00 87.12 100 ILE A CA 1
ATOM 812 C C . ILE A 1 100 ? 2.208 3.002 -15.687 1.00 87.12 100 ILE A C 1
ATOM 814 O O . ILE A 1 100 ? 1.315 3.098 -14.847 1.00 87.12 100 ILE A O 1
ATOM 818 N N . VAL A 1 101 ? 1.987 2.509 -16.908 1.00 88.88 101 VAL A N 1
ATOM 819 C CA . VAL A 1 101 ? 0.656 2.079 -17.355 1.00 88.88 101 VAL A CA 1
ATOM 820 C C . VAL A 1 101 ? 0.145 0.919 -16.500 1.00 88.88 101 VAL A C 1
ATOM 822 O O . VAL A 1 101 ? -1.020 0.926 -16.106 1.00 88.88 101 VAL A O 1
ATOM 825 N N . SER A 1 102 ? 1.010 -0.038 -16.149 1.00 86.75 102 SER A N 1
ATOM 826 C CA . SER A 1 102 ? 0.636 -1.167 -15.289 1.00 86.75 102 SER A CA 1
ATOM 827 C C . SER A 1 102 ? 0.250 -0.707 -13.883 1.00 86.75 102 SER A C 1
ATOM 829 O O . SER A 1 102 ? -0.778 -1.141 -13.376 1.00 86.75 102 SER A O 1
ATOM 831 N N . VAL A 1 103 ? 1.015 0.205 -13.271 1.00 90.38 103 VAL A N 1
ATOM 832 C CA . VAL A 1 103 ? 0.714 0.775 -11.944 1.00 90.38 103 VAL A CA 1
ATOM 833 C C . VAL A 1 103 ? -0.627 1.491 -11.947 1.00 90.38 103 VAL A C 1
ATOM 835 O O . VAL A 1 103 ? -1.446 1.247 -11.062 1.00 90.38 103 VAL A O 1
ATOM 838 N N . ILE A 1 104 ? -0.872 2.337 -12.948 1.00 91.38 104 ILE A N 1
ATOM 839 C CA . ILE A 1 104 ? -2.135 3.067 -13.084 1.00 91.38 104 ILE A CA 1
ATOM 840 C C . ILE A 1 104 ? -3.296 2.081 -13.220 1.00 91.38 104 ILE A C 1
ATOM 842 O O . ILE A 1 104 ? -4.276 2.179 -12.485 1.00 91.38 104 ILE A O 1
ATOM 846 N N . PHE A 1 105 ? -3.171 1.105 -14.120 1.00 91.88 105 PHE A N 1
ATOM 847 C CA . PHE A 1 105 ? -4.227 0.133 -14.370 1.00 91.88 105 PHE A CA 1
ATOM 848 C C . PHE A 1 105 ? -4.529 -0.720 -13.134 1.00 91.88 105 PHE A C 1
ATOM 850 O O . PHE A 1 105 ? -5.688 -0.851 -12.750 1.00 91.88 105 PHE A O 1
ATOM 857 N N . ILE A 1 106 ? -3.495 -1.251 -12.475 1.00 90.94 106 ILE A N 1
ATOM 858 C CA . ILE A 1 106 ? -3.632 -2.074 -11.267 1.00 90.94 106 ILE A CA 1
ATOM 859 C C . ILE A 1 106 ? -4.255 -1.265 -10.127 1.00 90.94 106 ILE A C 1
ATOM 861 O O . ILE A 1 106 ? -5.181 -1.743 -9.476 1.00 90.94 106 ILE A O 1
ATOM 865 N N . SER A 1 107 ? -3.803 -0.027 -9.918 1.00 92.06 107 SER A N 1
ATOM 866 C CA . SER A 1 107 ? -4.334 0.835 -8.856 1.00 92.06 107 SER A CA 1
ATOM 867 C C . SER A 1 107 ? -5.809 1.173 -9.087 1.00 92.06 107 SER A C 1
ATOM 869 O O . SER A 1 107 ? -6.612 1.091 -8.163 1.00 92.06 107 SER A O 1
ATOM 871 N N . LEU A 1 108 ? -6.200 1.494 -10.326 1.00 92.81 108 LEU A N 1
ATOM 872 C CA . LEU A 1 108 ? -7.603 1.750 -10.669 1.00 92.81 108 LEU A CA 1
ATOM 873 C C . LEU A 1 108 ? -8.466 0.489 -10.549 1.00 92.81 108 LEU A C 1
ATOM 875 O O . LEU A 1 108 ? -9.587 0.554 -10.047 1.00 92.81 108 LEU A O 1
ATOM 879 N N . PHE A 1 109 ? -7.943 -0.659 -10.978 1.00 91.94 109 PHE A N 1
ATOM 880 C CA . PHE A 1 109 ? -8.632 -1.941 -10.879 1.00 91.94 109 PHE A CA 1
ATOM 881 C C . PHE A 1 109 ? -8.955 -2.292 -9.423 1.00 91.94 109 PHE A C 1
ATOM 883 O O . PHE A 1 109 ? -10.113 -2.559 -9.096 1.00 91.94 109 PHE A O 1
ATOM 890 N N . PHE A 1 110 ? -7.963 -2.221 -8.530 1.00 90.62 110 PHE A N 1
ATOM 891 C CA . PHE A 1 110 ? -8.184 -2.477 -7.108 1.00 90.62 110 PHE A CA 1
ATOM 892 C C . PHE A 1 110 ? -9.096 -1.433 -6.460 1.00 90.62 110 PHE A C 1
ATOM 894 O O . PHE A 1 110 ? -9.955 -1.805 -5.664 1.00 90.62 110 PHE A O 1
ATOM 901 N N . LEU A 1 111 ? -8.985 -0.157 -6.837 1.00 92.75 111 LEU A N 1
ATOM 902 C CA . LEU A 1 111 ? -9.869 0.899 -6.342 1.00 92.75 111 LEU A CA 1
ATOM 903 C C . LEU A 1 111 ? -11.345 0.598 -6.630 1.00 92.75 111 LEU A C 1
ATOM 905 O O . LEU A 1 111 ? -12.175 0.706 -5.728 1.00 92.75 111 LEU A O 1
ATOM 909 N N . VAL A 1 112 ? -11.677 0.195 -7.859 1.00 92.81 112 VAL A N 1
ATOM 910 C CA . VAL A 1 112 ? -13.059 -0.144 -8.234 1.00 92.81 112 VAL A CA 1
ATOM 911 C C . VAL A 1 112 ? -13.530 -1.399 -7.498 1.00 92.81 112 VAL A C 1
ATOM 913 O O . VAL A 1 112 ? -14.637 -1.412 -6.959 1.00 92.81 112 VAL A O 1
ATOM 916 N N . ILE A 1 113 ? -12.686 -2.431 -7.409 1.00 91.88 113 ILE A N 1
ATOM 917 C CA . ILE A 1 113 ? -13.026 -3.674 -6.701 1.00 91.88 113 ILE A CA 1
ATOM 918 C C . ILE A 1 113 ? -13.310 -3.413 -5.225 1.00 91.88 113 ILE A C 1
ATOM 920 O O . ILE A 1 113 ? -14.347 -3.844 -4.723 1.00 91.88 113 ILE A O 1
ATOM 924 N N . PHE A 1 114 ? -12.428 -2.694 -4.528 1.00 90.81 114 PHE A N 1
ATOM 925 C CA . PHE A 1 114 ? -12.609 -2.413 -3.106 1.00 90.81 114 PHE A CA 1
ATOM 926 C C . PHE A 1 114 ? -13.833 -1.536 -2.846 1.00 90.81 114 PHE A C 1
ATOM 928 O O . PHE A 1 114 ? -14.534 -1.768 -1.866 1.00 90.81 114 PHE A O 1
ATOM 935 N N . GLN A 1 115 ? -14.150 -0.592 -3.735 1.00 89.94 115 GLN A N 1
ATOM 936 C CA . GLN A 1 115 ? -15.372 0.204 -3.609 1.00 89.94 115 GLN A CA 1
ATOM 937 C C . GLN A 1 115 ? -16.642 -0.633 -3.722 1.00 89.94 115 GLN A C 1
ATOM 939 O O . GLN A 1 115 ? -17.602 -0.374 -3.003 1.00 89.94 115 GLN A O 1
ATOM 944 N N . ILE A 1 116 ? -16.664 -1.622 -4.614 1.00 89.06 116 ILE A N 1
ATOM 945 C CA . ILE A 1 116 ? -17.829 -2.493 -4.780 1.00 89.06 116 ILE A CA 1
ATOM 946 C C . ILE A 1 116 ? -17.931 -3.470 -3.604 1.00 89.06 116 ILE A C 1
ATOM 948 O O . ILE A 1 116 ? -19.013 -3.660 -3.055 1.00 89.06 116 ILE A O 1
ATOM 952 N N . LEU A 1 117 ? -16.808 -4.071 -3.203 1.00 86.50 117 LEU A N 1
ATOM 953 C CA . LEU A 1 117 ? -16.773 -5.156 -2.223 1.00 86.50 117 LEU A CA 1
ATOM 954 C C . LEU A 1 117 ? -16.930 -4.668 -0.774 1.00 86.50 117 LEU A C 1
ATOM 956 O O . LEU A 1 117 ? -17.568 -5.343 0.029 1.00 86.50 117 LEU A O 1
ATOM 960 N N . LEU A 1 118 ? -16.382 -3.496 -0.435 1.00 83.31 118 LEU A N 1
ATOM 961 C CA . LEU A 1 118 ? -16.367 -2.949 0.931 1.00 83.31 118 LEU A CA 1
ATOM 962 C C . LEU A 1 118 ? -17.423 -1.856 1.156 1.00 83.31 118 LEU A C 1
ATOM 964 O O . LEU A 1 118 ? -17.338 -1.097 2.120 1.00 83.31 118 LEU A O 1
ATOM 968 N N . ARG A 1 119 ? -18.442 -1.766 0.294 1.00 79.19 119 ARG A N 1
ATOM 969 C CA . ARG A 1 119 ? -19.555 -0.827 0.479 1.00 79.19 119 ARG A CA 1
ATOM 970 C C . ARG A 1 119 ? -20.455 -1.293 1.626 1.00 79.19 119 ARG A C 1
ATOM 972 O O . ARG A 1 119 ? -21.436 -1.997 1.407 1.00 79.19 119 ARG A O 1
ATOM 979 N N . ASN A 1 120 ? -20.119 -0.903 2.853 1.00 78.12 120 ASN A N 1
ATOM 980 C CA . ASN A 1 120 ? -20.874 -1.257 4.054 1.00 78.12 120 ASN A CA 1
ATOM 981 C C . ASN A 1 120 ? -20.958 -0.079 5.045 1.00 78.12 120 ASN A C 1
ATOM 983 O O . ASN A 1 120 ? -20.194 0.874 4.951 1.00 78.12 120 ASN A O 1
ATOM 987 N N . GLN A 1 121 ? -21.892 -0.155 5.995 1.00 73.75 121 GLN A N 1
ATOM 988 C CA . GLN A 1 121 ? -22.132 0.851 7.039 1.00 73.75 121 GLN A CA 1
ATOM 989 C C . GLN A 1 121 ? -21.264 0.653 8.294 1.00 73.75 121 GLN A C 1
ATOM 991 O O . GLN A 1 121 ? -21.253 1.506 9.177 1.00 73.75 121 GLN A O 1
ATOM 996 N N . ASN A 1 122 ? -20.531 -0.461 8.394 1.00 85.56 122 ASN A N 1
ATOM 997 C CA . ASN A 1 122 ? -19.635 -0.711 9.522 1.00 85.56 122 ASN A CA 1
ATOM 998 C C . ASN A 1 122 ? -18.443 0.255 9.496 1.00 85.56 122 ASN A C 1
ATOM 1000 O O . ASN A 1 122 ? -17.731 0.322 8.495 1.00 85.56 122 ASN A O 1
ATOM 1004 N N . ILE A 1 123 ? -18.178 0.915 10.628 1.00 86.94 123 ILE A N 1
ATOM 1005 C CA . ILE A 1 123 ? -17.110 1.918 10.790 1.00 86.94 123 ILE A CA 1
ATOM 1006 C C . ILE A 1 123 ? -15.747 1.351 10.353 1.00 86.94 123 ILE A C 1
ATOM 1008 O O . ILE A 1 123 ? -15.086 1.936 9.504 1.00 86.94 123 ILE A O 1
ATOM 1012 N N . PHE A 1 124 ? -15.373 0.154 10.821 1.00 87.31 124 PHE A N 1
ATOM 1013 C CA . PHE A 1 124 ? -14.096 -0.484 10.457 1.00 87.31 124 PHE A CA 1
ATOM 1014 C C . PHE A 1 124 ? -13.974 -0.804 8.963 1.00 87.31 124 PHE A C 1
ATOM 1016 O O . PHE A 1 124 ? -12.919 -0.618 8.367 1.00 87.31 124 PHE A O 1
ATOM 1023 N N . VAL A 1 125 ? -15.060 -1.272 8.340 1.00 87.38 125 VAL A N 1
ATOM 1024 C CA . VAL A 1 125 ? -15.063 -1.612 6.908 1.00 87.38 125 VAL A CA 1
ATOM 1025 C C . VAL A 1 125 ? -14.954 -0.347 6.058 1.00 87.38 125 VAL A C 1
ATOM 1027 O O . VAL A 1 125 ? -14.278 -0.353 5.030 1.00 87.38 125 VAL A O 1
ATOM 1030 N N . ASN A 1 126 ? -15.563 0.749 6.515 1.00 89.88 126 ASN A N 1
ATOM 1031 C CA . ASN A 1 126 ? -15.405 2.053 5.891 1.00 89.88 126 ASN A CA 1
ATOM 1032 C C . ASN A 1 126 ? -13.955 2.559 5.991 1.00 89.88 126 ASN A C 1
ATOM 1034 O O . ASN A 1 126 ? -13.421 3.037 4.993 1.00 89.88 126 ASN A O 1
ATOM 1038 N N . GLU A 1 127 ? -13.282 2.372 7.129 1.00 90.38 127 GLU A N 1
ATOM 1039 C CA . GLU A 1 127 ? -11.856 2.709 7.259 1.00 90.38 127 GLU A CA 1
ATOM 1040 C C . GLU A 1 127 ? -10.966 1.865 6.338 1.00 90.38 127 GLU A C 1
ATOM 1042 O O . GLU A 1 127 ? -10.084 2.399 5.665 1.00 90.38 127 GLU A O 1
ATOM 1047 N N . TYR A 1 128 ? -11.242 0.565 6.184 1.00 92.12 128 TYR A N 1
ATOM 1048 C CA . TYR A 1 128 ? -10.534 -0.252 5.190 1.00 92.12 128 TYR A CA 1
ATOM 1049 C C . TYR A 1 128 ? -10.717 0.281 3.764 1.00 92.12 128 TYR A C 1
ATOM 1051 O O . TYR A 1 128 ? -9.778 0.249 2.967 1.00 92.12 128 TYR A O 1
ATOM 1059 N N . LEU A 1 129 ? -11.905 0.800 3.438 1.00 93.00 129 LEU A N 1
ATOM 1060 C CA . LEU A 1 129 ? -12.180 1.429 2.148 1.00 93.00 129 LEU A CA 1
ATOM 1061 C C . LEU A 1 129 ? -11.418 2.755 1.995 1.00 93.00 129 LEU A C 1
ATOM 1063 O O . LEU A 1 129 ? -10.897 3.030 0.912 1.00 93.00 129 LEU A O 1
ATOM 1067 N N . VAL A 1 130 ? -11.323 3.578 3.044 1.00 92.81 130 VAL A N 1
ATOM 1068 C CA . VAL A 1 130 ? -10.510 4.809 3.049 1.00 92.81 130 VAL A CA 1
ATOM 1069 C C . VAL A 1 130 ? -9.038 4.470 2.795 1.00 92.81 130 VAL A C 1
ATOM 1071 O O . VAL A 1 130 ? -8.451 5.016 1.860 1.00 92.81 130 VAL A O 1
ATOM 1074 N N . ILE A 1 131 ? -8.484 3.486 3.510 1.00 93.62 131 ILE A N 1
ATOM 1075 C CA . ILE A 1 131 ? -7.107 3.004 3.317 1.00 93.62 131 ILE A CA 1
ATOM 1076 C C . ILE A 1 131 ? -6.894 2.483 1.890 1.00 93.62 131 ILE A C 1
ATOM 1078 O O . ILE A 1 131 ? -5.934 2.871 1.223 1.00 93.62 131 ILE A O 1
ATOM 1082 N N . ALA A 1 132 ? -7.798 1.642 1.380 1.00 93.00 132 ALA A N 1
ATOM 1083 C CA . ALA A 1 132 ? -7.703 1.102 0.024 1.00 93.00 132 ALA A CA 1
ATOM 1084 C C . ALA A 1 132 ? -7.718 2.209 -1.045 1.00 93.00 132 ALA A C 1
ATOM 1086 O O . ALA A 1 132 ? -6.951 2.154 -2.013 1.00 93.00 132 ALA A O 1
ATOM 1087 N N . ARG A 1 133 ? -8.555 3.240 -0.862 1.00 93.44 133 ARG A N 1
ATOM 1088 C CA . ARG A 1 133 ? -8.580 4.420 -1.738 1.00 93.44 133 ARG A CA 1
ATOM 1089 C C . ARG A 1 133 ? -7.269 5.194 -1.666 1.00 93.44 133 ARG A C 1
ATOM 1091 O O . ARG A 1 133 ? -6.711 5.488 -2.718 1.00 93.44 133 ARG A O 1
ATOM 1098 N N . ALA A 1 134 ? -6.758 5.477 -0.470 1.00 94.06 134 ALA A N 1
ATOM 1099 C CA . ALA A 1 134 ? -5.510 6.216 -0.284 1.00 94.06 134 ALA A CA 1
ATOM 1100 C C . ALA A 1 134 ? -4.312 5.502 -0.934 1.00 94.06 134 ALA A C 1
ATOM 1102 O O . ALA A 1 134 ? -3.537 6.116 -1.671 1.00 94.06 134 ALA A O 1
ATOM 1103 N N . VAL A 1 135 ? -4.199 4.182 -0.742 1.00 94.12 135 VAL A N 1
ATOM 1104 C CA . VAL A 1 135 ? -3.152 3.352 -1.364 1.00 94.12 135 VAL A CA 1
ATOM 1105 C C . VAL A 1 135 ? -3.255 3.385 -2.889 1.00 94.12 135 VAL A C 1
ATOM 1107 O O . VAL A 1 135 ? -2.241 3.554 -3.572 1.00 94.12 135 VAL A O 1
ATOM 1110 N N . SER A 1 136 ? -4.474 3.285 -3.426 1.00 93.56 136 SER A N 1
ATOM 1111 C CA . SER A 1 136 ? -4.727 3.313 -4.869 1.00 93.56 136 SER A CA 1
ATOM 1112 C C . SER A 1 136 ? -4.468 4.687 -5.494 1.00 93.56 136 SER A C 1
ATOM 1114 O O . SER A 1 136 ? -3.882 4.761 -6.571 1.00 93.56 136 SER A O 1
ATOM 1116 N N . PHE A 1 137 ? -4.849 5.786 -4.836 1.00 92.88 137 PHE A N 1
ATOM 1117 C CA . PHE A 1 137 ? -4.575 7.143 -5.327 1.00 92.88 137 PHE A CA 1
ATOM 1118 C C . PHE A 1 137 ? -3.084 7.482 -5.277 1.00 92.88 137 PHE A C 1
ATOM 1120 O O . PHE A 1 137 ? -2.543 8.007 -6.250 1.00 92.88 137 PHE A O 1
ATOM 1127 N N . SER A 1 138 ? -2.402 7.106 -4.194 1.00 93.00 138 SER A N 1
ATOM 1128 C CA . SER A 1 138 ? -0.941 7.189 -4.098 1.00 93.00 138 SER A CA 1
ATOM 1129 C C . SER A 1 138 ? -0.266 6.396 -5.224 1.00 93.00 138 SER A C 1
ATOM 1131 O O . SER A 1 138 ? 0.615 6.909 -5.915 1.00 93.00 138 SER A O 1
ATOM 1133 N N . GLY A 1 139 ? -0.754 5.182 -5.495 1.00 88.94 139 GLY A N 1
ATOM 1134 C CA . GLY A 1 139 ? -0.292 4.353 -6.606 1.00 88.94 139 GLY A CA 1
ATOM 1135 C C . GLY A 1 139 ? -0.508 5.003 -7.967 1.00 88.94 139 GLY A C 1
ATOM 1136 O O . GLY A 1 139 ? 0.398 5.034 -8.792 1.00 88.94 139 GLY A O 1
ATOM 1137 N N . PHE A 1 140 ? -1.684 5.584 -8.191 1.00 90.00 140 PHE A N 1
ATOM 1138 C CA . PHE A 1 140 ? -2.035 6.253 -9.439 1.00 90.00 140 PHE A CA 1
ATOM 1139 C C . PHE A 1 140 ? -1.197 7.515 -9.712 1.00 90.00 140 PHE A C 1
ATOM 1141 O O . PHE A 1 140 ? -0.841 7.761 -10.862 1.00 90.00 140 PHE A O 1
ATOM 1148 N N . ILE A 1 141 ? -0.881 8.310 -8.685 1.00 87.25 141 ILE A N 1
ATOM 1149 C CA . ILE A 1 141 ? -0.279 9.644 -8.853 1.00 87.25 141 ILE A CA 1
ATOM 1150 C C . ILE A 1 141 ? 1.216 9.636 -8.529 1.00 87.25 141 ILE A C 1
ATOM 1152 O O . ILE A 1 141 ? 2.043 10.020 -9.359 1.00 87.25 141 ILE A O 1
ATOM 1156 N N . ALA A 1 142 ? 1.579 9.212 -7.319 1.00 89.06 142 ALA A N 1
ATOM 1157 C CA . ALA A 1 142 ? 2.934 9.373 -6.806 1.00 89.06 142 ALA A CA 1
ATOM 1158 C C . ALA A 1 142 ? 3.912 8.409 -7.483 1.00 89.06 142 ALA A C 1
ATOM 1160 O O . ALA A 1 142 ? 5.005 8.809 -7.880 1.00 89.06 142 ALA A O 1
ATOM 1161 N N . ILE A 1 143 ? 3.522 7.148 -7.680 1.00 88.94 143 ILE A N 1
ATOM 1162 C CA . ILE A 1 143 ? 4.434 6.123 -8.201 1.00 88.94 143 ILE A CA 1
ATOM 1163 C C . ILE A 1 143 ? 4.867 6.383 -9.648 1.00 88.94 143 ILE A C 1
ATOM 1165 O O . ILE A 1 143 ? 6.071 6.311 -9.905 1.00 88.94 143 ILE A O 1
ATOM 1169 N N . PRO A 1 144 ? 3.982 6.759 -10.592 1.00 88.62 144 PRO A N 1
ATOM 1170 C CA . PRO A 1 144 ? 4.414 7.177 -11.921 1.00 88.62 144 PRO A CA 1
ATOM 1171 C C . PRO A 1 144 ? 5.430 8.320 -11.909 1.00 88.62 144 PRO A C 1
ATOM 1173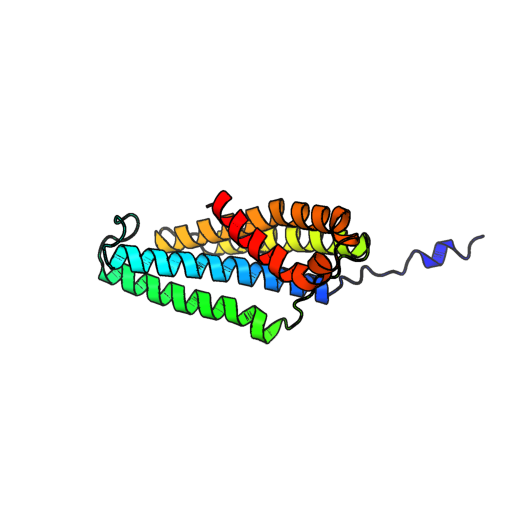 O O . PRO A 1 144 ? 6.424 8.267 -12.636 1.00 88.62 144 PRO A O 1
ATOM 1176 N N . LEU A 1 145 ? 5.214 9.323 -11.054 1.00 87.56 145 LEU A N 1
ATOM 1177 C CA . LEU A 1 145 ? 6.103 10.475 -10.927 1.00 87.56 145 LEU A CA 1
ATOM 1178 C C . LEU A 1 145 ? 7.480 10.056 -10.394 1.00 87.56 145 LEU A C 1
ATOM 1180 O O . LEU A 1 145 ? 8.508 10.454 -10.945 1.00 87.56 145 LEU A O 1
ATOM 1184 N N . ILE A 1 146 ? 7.512 9.190 -9.380 1.00 87.25 146 ILE A N 1
ATOM 1185 C CA . ILE A 1 146 ? 8.747 8.629 -8.818 1.00 87.25 146 ILE A CA 1
ATOM 1186 C C . ILE A 1 146 ? 9.489 7.770 -9.841 1.00 87.25 146 ILE A C 1
ATOM 1188 O O . ILE A 1 146 ? 10.702 7.908 -9.990 1.00 87.25 146 ILE A O 1
ATOM 1192 N N . LEU A 1 147 ? 8.785 6.904 -10.574 1.00 85.62 147 LEU A N 1
ATOM 1193 C CA . LEU A 1 147 ? 9.384 6.064 -11.614 1.00 85.62 147 LEU A CA 1
ATOM 1194 C C . LEU A 1 147 ? 10.014 6.917 -12.721 1.00 85.62 147 LEU A C 1
ATOM 1196 O O . LEU A 1 147 ? 11.123 6.620 -13.174 1.00 85.62 147 LEU A O 1
ATOM 1200 N N . PHE A 1 148 ? 9.349 8.005 -13.115 1.00 85.88 148 PHE A N 1
ATOM 1201 C CA . PHE A 1 148 ? 9.891 8.980 -14.058 1.00 85.88 148 PHE A CA 1
ATOM 1202 C C . PHE A 1 148 ? 11.148 9.673 -13.519 1.00 85.88 148 PHE A C 1
ATOM 1204 O O . PHE A 1 148 ? 12.159 9.768 -14.220 1.00 85.88 148 PHE A O 1
ATOM 1211 N N . LEU A 1 149 ? 11.125 10.095 -12.254 1.00 84.44 149 LEU A N 1
ATOM 1212 C CA . LEU A 1 149 ? 12.267 10.722 -11.593 1.00 84.44 149 LEU A CA 1
ATOM 1213 C C . LEU A 1 149 ? 13.456 9.752 -11.499 1.00 84.44 149 LEU A C 1
ATOM 1215 O O . LEU A 1 149 ? 14.580 10.108 -11.855 1.00 84.44 149 LEU A O 1
ATOM 1219 N N . PHE A 1 150 ? 13.217 8.496 -11.121 1.00 83.19 150 PHE A N 1
ATOM 1220 C CA . PHE A 1 150 ? 14.245 7.456 -11.071 1.00 83.19 150 PHE A CA 1
ATOM 1221 C C . PHE A 1 150 ? 14.817 7.113 -12.445 1.00 83.19 150 PHE A C 1
ATOM 1223 O O . PHE A 1 150 ? 16.011 6.840 -12.545 1.00 83.19 150 PHE A O 1
ATOM 1230 N N . HIS A 1 151 ? 14.032 7.169 -13.517 1.00 82.44 151 HIS A N 1
ATOM 1231 C CA . HIS A 1 151 ? 14.572 6.948 -14.857 1.00 82.44 151 HIS A CA 1
ATOM 1232 C C . HIS A 1 151 ? 15.455 8.099 -15.348 1.00 82.44 151 HIS A C 1
ATOM 1234 O O . HIS A 1 151 ? 16.464 7.847 -16.010 1.00 82.44 151 HIS A O 1
ATOM 1240 N N . ASN A 1 152 ? 15.102 9.346 -15.024 1.00 79.19 152 ASN A N 1
ATOM 1241 C CA . ASN A 1 152 ? 15.872 10.515 -15.448 1.00 79.19 152 ASN A CA 1
ATOM 1242 C C . ASN A 1 152 ? 17.139 10.721 -14.611 1.00 79.19 152 ASN A C 1
ATOM 1244 O O . ASN A 1 152 ? 18.217 10.898 -15.172 1.00 79.19 152 ASN A O 1
ATOM 1248 N N . PHE A 1 153 ? 17.039 10.645 -13.283 1.00 74.62 153 PHE A N 1
ATOM 1249 C CA . PHE A 1 153 ? 18.162 10.924 -12.380 1.00 74.62 153 PHE A CA 1
ATOM 1250 C C . PHE A 1 153 ? 18.915 9.661 -11.938 1.00 74.62 153 PHE A C 1
ATOM 1252 O O . PHE A 1 153 ? 20.117 9.699 -11.677 1.00 74.62 153 PHE A O 1
ATOM 1259 N N . GLY A 1 154 ? 18.238 8.512 -11.888 1.00 62.38 154 GLY A N 1
ATOM 1260 C CA . GLY A 1 154 ? 18.796 7.264 -11.360 1.00 62.38 154 GLY A CA 1
ATOM 1261 C C . GLY A 1 154 ? 19.764 6.535 -12.290 1.00 62.38 154 GLY A C 1
ATOM 1262 O O . GLY A 1 154 ? 20.445 5.610 -11.846 1.00 62.38 154 GLY A O 1
ATOM 1263 N N . LYS A 1 155 ? 19.901 6.951 -13.558 1.00 62.31 155 LYS A N 1
ATOM 1264 C CA . LYS A 1 155 ? 20.882 6.353 -14.485 1.00 62.31 155 LYS A CA 1
ATOM 1265 C C . LYS A 1 155 ? 22.327 6.509 -14.000 1.00 62.31 155 LYS A C 1
ATOM 1267 O O . LYS A 1 155 ? 23.129 5.610 -14.259 1.00 62.31 155 LYS A O 1
ATOM 1272 N N . ASN A 1 156 ? 22.615 7.571 -13.245 1.00 61.12 156 ASN A N 1
ATOM 1273 C CA . ASN A 1 156 ? 23.962 7.923 -12.789 1.00 61.12 156 ASN A CA 1
ATOM 1274 C C . ASN A 1 156 ? 24.329 7.365 -11.404 1.00 61.12 156 ASN A C 1
ATOM 1276 O O . ASN A 1 156 ? 25.491 7.436 -11.016 1.00 61.12 156 ASN A O 1
ATOM 1280 N N . ILE A 1 157 ? 23.379 6.790 -10.656 1.00 69.88 157 ILE A N 1
ATOM 1281 C CA . ILE A 1 157 ? 23.599 6.373 -9.263 1.00 69.88 157 ILE A CA 1
ATOM 1282 C C . ILE A 1 157 ? 23.361 4.861 -9.131 1.00 69.88 157 ILE A C 1
ATOM 1284 O O . ILE A 1 157 ? 22.226 4.386 -9.148 1.00 69.88 157 ILE A O 1
ATOM 1288 N N . LEU A 1 158 ? 24.440 4.089 -8.948 1.00 65.12 158 LEU A N 1
ATOM 1289 C CA . LEU A 1 158 ? 24.404 2.625 -8.757 1.00 65.12 158 LEU A CA 1
ATOM 1290 C C . LEU A 1 158 ? 23.518 2.192 -7.572 1.00 65.12 158 LEU A C 1
ATOM 1292 O O . LEU A 1 158 ? 22.873 1.146 -7.638 1.00 65.12 158 LEU A O 1
ATOM 1296 N N . PHE A 1 159 ? 23.429 3.019 -6.525 1.00 64.38 159 PHE A N 1
ATOM 1297 C CA . PHE A 1 159 ? 22.558 2.780 -5.369 1.00 64.38 159 PHE A CA 1
ATOM 1298 C C . PHE A 1 159 ? 21.073 2.722 -5.759 1.00 64.38 159 PHE A C 1
ATOM 1300 O O . PHE A 1 159 ? 20.357 1.820 -5.327 1.00 64.38 159 PHE A O 1
ATOM 1307 N N . ILE A 1 160 ? 20.627 3.619 -6.648 1.00 68.44 160 ILE A N 1
ATOM 1308 C CA . ILE A 1 160 ? 19.235 3.664 -7.117 1.00 68.44 160 ILE A CA 1
ATOM 1309 C C . ILE A 1 160 ? 18.913 2.424 -7.950 1.00 68.44 160 ILE A C 1
ATOM 1311 O O . ILE A 1 160 ? 17.818 1.891 -7.830 1.00 68.44 160 ILE A O 1
ATOM 1315 N N . LYS A 1 161 ? 19.867 1.894 -8.729 1.00 67.12 161 LYS A N 1
ATOM 1316 C CA . LYS A 1 161 ? 19.667 0.641 -9.477 1.00 67.12 161 LYS A CA 1
ATOM 1317 C C . LYS A 1 161 ? 19.520 -0.576 -8.561 1.00 67.12 161 LYS A C 1
ATOM 1319 O O . LYS A 1 161 ? 18.670 -1.418 -8.821 1.00 67.12 161 LYS A O 1
ATOM 1324 N N . LYS A 1 162 ? 20.320 -0.667 -7.492 1.00 71.88 162 LYS A N 1
ATOM 1325 C CA . LYS A 1 162 ? 20.295 -1.816 -6.569 1.00 71.88 162 LYS A CA 1
ATOM 1326 C C . LYS A 1 162 ? 19.074 -1.810 -5.644 1.00 71.88 162 LYS A C 1
ATOM 1328 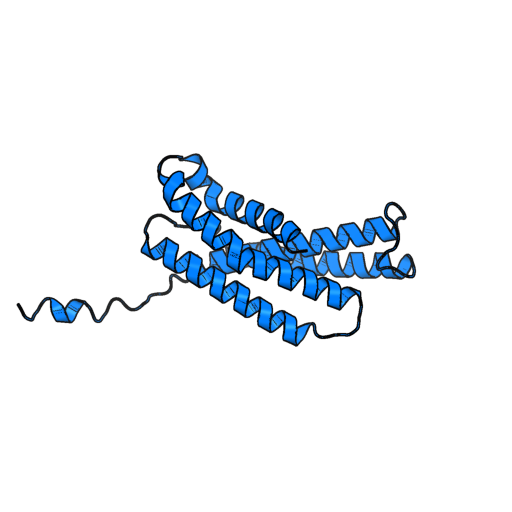O O . LYS A 1 162 ? 18.518 -2.867 -5.376 1.00 71.88 162 LYS A O 1
ATOM 1333 N N . TYR A 1 163 ? 18.651 -0.634 -5.179 1.00 78.44 163 TYR A N 1
ATOM 1334 C CA . TYR A 1 163 ? 17.572 -0.489 -4.194 1.00 78.44 163 TYR A CA 1
ATOM 1335 C C . TYR A 1 163 ? 16.276 0.099 -4.770 1.00 78.44 163 TYR A C 1
ATOM 1337 O O . TYR A 1 163 ? 15.394 0.476 -4.003 1.00 78.44 163 TYR A O 1
ATOM 1345 N N . SER A 1 164 ? 16.126 0.154 -6.102 1.00 78.25 164 SER A N 1
ATOM 1346 C CA . SER A 1 164 ? 14.980 0.799 -6.765 1.00 78.25 164 SER A CA 1
ATOM 1347 C C . SER A 1 164 ? 13.636 0.299 -6.234 1.00 78.25 164 SER A C 1
ATOM 1349 O O . SER A 1 164 ? 12.792 1.108 -5.868 1.00 78.25 164 SER A O 1
ATOM 1351 N N . TYR A 1 165 ? 13.467 -1.023 -6.121 1.00 82.44 165 TYR A N 1
ATOM 1352 C CA . TYR A 1 165 ? 12.223 -1.630 -5.643 1.00 82.44 165 TYR A CA 1
ATOM 1353 C C . TYR A 1 165 ? 11.866 -1.180 -4.220 1.00 82.44 165 TYR A C 1
ATOM 1355 O O . TYR A 1 165 ? 10.762 -0.700 -3.976 1.00 82.44 165 TYR A O 1
ATOM 1363 N N . SER A 1 166 ? 12.824 -1.275 -3.294 1.00 84.31 166 SER A N 1
ATOM 1364 C CA . SER A 1 166 ? 12.625 -0.888 -1.892 1.00 84.31 166 SER A CA 1
ATOM 1365 C C . SER A 1 166 ? 12.348 0.611 -1.747 1.00 84.31 166 SER A C 1
ATOM 1367 O O . SER A 1 166 ? 11.447 1.006 -1.012 1.00 84.31 166 SER A O 1
ATOM 1369 N N . LEU A 1 167 ? 13.048 1.455 -2.513 1.00 85.44 167 LEU A N 1
ATOM 1370 C CA . LEU A 1 167 ? 12.802 2.896 -2.514 1.00 85.44 167 LEU A CA 1
ATOM 1371 C C . LEU A 1 167 ? 11.403 3.238 -3.037 1.00 85.44 167 LEU A C 1
ATOM 1373 O O . LEU A 1 167 ? 10.716 4.045 -2.419 1.00 85.44 167 LEU A O 1
ATOM 1377 N N . VAL A 1 168 ? 10.958 2.612 -4.133 1.00 88.19 168 VAL A N 1
ATOM 1378 C CA . VAL A 1 168 ? 9.590 2.805 -4.645 1.00 88.19 168 VAL A CA 1
ATOM 1379 C C . VAL A 1 168 ? 8.560 2.377 -3.599 1.00 88.19 168 VAL A C 1
ATOM 1381 O O . VAL A 1 168 ? 7.601 3.107 -3.376 1.00 88.19 168 VAL A O 1
ATOM 1384 N N . LEU A 1 169 ? 8.774 1.247 -2.919 1.00 88.06 169 LEU A N 1
ATOM 1385 C CA . LEU A 1 169 ? 7.881 0.750 -1.870 1.00 88.06 169 LEU A CA 1
ATOM 1386 C C . LEU A 1 169 ? 7.783 1.717 -0.684 1.00 88.06 169 LEU A C 1
ATOM 1388 O O . LEU A 1 169 ? 6.678 2.065 -0.275 1.00 88.06 169 LEU A O 1
ATOM 1392 N N . ILE A 1 170 ? 8.917 2.190 -0.159 1.00 89.31 170 ILE A N 1
ATOM 1393 C CA . ILE A 1 170 ? 8.938 3.151 0.955 1.00 89.31 170 ILE A CA 1
ATOM 1394 C C . ILE A 1 170 ? 8.205 4.428 0.559 1.00 89.31 170 ILE A C 1
ATOM 1396 O O . ILE A 1 170 ? 7.381 4.932 1.318 1.00 89.31 170 ILE A O 1
ATOM 1400 N N . ILE A 1 171 ? 8.472 4.939 -0.643 1.00 90.56 171 ILE A N 1
ATOM 1401 C CA . ILE A 1 171 ? 7.829 6.159 -1.118 1.00 90.56 171 ILE A CA 1
ATOM 1402 C C . ILE A 1 171 ? 6.330 5.942 -1.318 1.00 90.56 171 ILE A C 1
ATOM 1404 O O . ILE A 1 171 ? 5.554 6.837 -0.995 1.00 90.56 171 ILE A O 1
ATOM 1408 N N . TRP A 1 172 ? 5.906 4.760 -1.774 1.00 92.56 172 TRP A N 1
ATOM 1409 C CA . TRP A 1 172 ? 4.488 4.424 -1.862 1.00 92.56 172 TRP A CA 1
ATOM 1410 C C . TRP A 1 172 ? 3.829 4.529 -0.491 1.00 92.56 172 TRP A C 1
ATOM 1412 O O . TRP A 1 172 ? 2.868 5.281 -0.353 1.00 92.56 172 TRP A O 1
ATOM 1422 N N . ILE A 1 173 ? 4.382 3.848 0.519 1.00 91.75 173 ILE A N 1
ATOM 1423 C CA . ILE A 1 173 ? 3.855 3.822 1.893 1.00 91.75 173 ILE A CA 1
ATOM 1424 C C . ILE A 1 173 ? 3.819 5.224 2.504 1.00 91.75 173 ILE A C 1
ATOM 1426 O O . ILE A 1 173 ? 2.834 5.609 3.123 1.00 91.75 173 ILE A O 1
ATOM 1430 N N . VAL A 1 174 ? 4.873 6.021 2.328 1.00 91.75 174 VAL A N 1
ATOM 1431 C CA . VAL A 1 174 ? 4.886 7.399 2.842 1.00 91.75 174 VAL A CA 1
ATOM 1432 C C . VAL A 1 174 ? 3.848 8.244 2.113 1.00 91.75 174 VAL A C 1
ATOM 1434 O O . VAL A 1 174 ? 3.092 8.981 2.739 1.00 91.75 174 VAL A O 1
ATOM 1437 N N . SER A 1 175 ? 3.756 8.103 0.792 1.00 91.69 175 SER A N 1
ATOM 1438 C CA . SER A 1 175 ? 2.784 8.849 0.008 1.00 91.69 175 SER A CA 1
ATOM 1439 C C . SER A 1 175 ? 1.346 8.431 0.309 1.00 91.69 175 SER A C 1
ATOM 1441 O O . SER A 1 175 ? 0.466 9.265 0.134 1.00 91.69 175 SER A O 1
ATOM 1443 N N . THR A 1 176 ? 1.064 7.206 0.778 1.00 91.69 176 THR A N 1
ATOM 1444 C CA . THR A 1 176 ? -0.308 6.844 1.180 1.00 91.69 176 THR A CA 1
ATOM 1445 C C . THR A 1 176 ? -0.790 7.670 2.365 1.00 91.69 176 THR A C 1
ATOM 1447 O O . THR A 1 176 ? -1.975 7.963 2.431 1.00 91.69 176 THR A O 1
ATOM 1450 N N . GLN A 1 177 ? 0.110 8.094 3.258 1.00 90.19 177 GLN A N 1
ATOM 1451 C CA . GLN A 1 177 ? -0.239 8.925 4.417 1.00 90.19 177 GLN A CA 1
ATOM 1452 C C . GLN A 1 177 ? -0.718 10.326 4.025 1.00 90.19 177 GLN A C 1
ATOM 1454 O O . GLN A 1 177 ? -1.428 10.960 4.788 1.00 90.19 177 GLN A O 1
ATOM 1459 N N . ILE A 1 178 ? -0.350 10.815 2.837 1.00 90.00 178 ILE A N 1
ATOM 1460 C CA . ILE A 1 178 ? -0.808 12.118 2.328 1.00 90.00 178 ILE A CA 1
ATOM 1461 C C . ILE A 1 178 ? -2.275 12.045 1.865 1.00 90.00 178 ILE A C 1
ATOM 1463 O O . ILE A 1 178 ? -2.958 13.063 1.817 1.00 90.00 178 ILE A O 1
ATOM 1467 N N . PHE A 1 179 ? -2.749 10.849 1.497 1.00 87.31 179 PHE A N 1
ATOM 1468 C CA . PHE A 1 179 ? -4.095 10.615 0.964 1.00 87.31 179 PHE A CA 1
ATOM 1469 C C . PHE A 1 179 ? -5.054 9.953 1.969 1.00 87.31 179 PHE A C 1
ATOM 1471 O O . PHE A 1 179 ? -6.206 9.704 1.603 1.00 87.31 179 PHE A O 1
ATOM 1478 N N . LEU A 1 180 ? -4.573 9.632 3.175 1.00 83.62 180 LEU A N 1
ATOM 1479 C CA . LEU A 1 180 ? -5.375 9.210 4.328 1.00 83.62 180 LEU A CA 1
ATOM 1480 C C . LEU A 1 180 ? -5.927 10.444 5.045 1.00 83.62 180 LEU A C 1
ATOM 1482 O O . LEU A 1 180 ? -7.137 10.423 5.355 1.00 83.62 180 LEU A O 1
#